Protein AF-A0A2S7SV96-F1 (afdb_monomer_lite)

Foldseek 3Di:
DDPVVVVVVVVVVVVVVVVVPADPCQVQWDDAFQFTDDPNDGPDGADLPPFGDFQEWDAFPQRKIWTQTAQAFIWIDNNPHIDRDDDPPPDPRGGHRDNYDDADPVRHD

Secondary structure (DSSP, 8-state):
--HHHHHHHHHHHHHHHHHTT--TTGGGPEEETTEEEETTEEEEE---TT---EEEEEE-TTS-EEEEETTTEEEEE-SS-EEE----TT-GGGTS--------TT---

pLDDT: mean 78.71, std 14.24, range [39.31, 94.12]

Radius of gyration: 17.76 Å; chains: 1; bounding box: 38×40×50 Å

Structure (mmCIF, N/CA/C/O backbone):
data_AF-A0A2S7SV96-F1
#
_entry.id   AF-A0A2S7SV96-F1
#
loop_
_atom_site.group_PDB
_atom_site.id
_atom_site.type_symbol
_atom_site.label_atom_id
_atom_site.label_alt_id
_atom_site.label_comp_id
_atom_site.label_asym_id
_atom_site.label_entity_id
_atom_site.label_seq_id
_atom_site.pdbx_PDB_ins_code
_atom_site.Cartn_x
_atom_site.Cartn_y
_atom_site.Cartn_z
_atom_site.occupancy
_atom_site.B_iso_or_equiv
_atom_site.auth_seq_id
_atom_site.auth_comp_id
_atom_site.auth_asym_id
_atom_site.auth_atom_id
_atom_site.pdbx_PDB_model_num
ATOM 1 N N . MET A 1 1 ? -14.369 30.799 36.585 1.00 56.03 1 MET A N 1
ATOM 2 C CA . MET A 1 1 ? -14.447 29.720 35.574 1.00 56.03 1 MET A CA 1
ATOM 3 C C . MET A 1 1 ? -13.382 28.683 35.922 1.00 56.03 1 MET A C 1
ATOM 5 O O . MET A 1 1 ? -12.206 29.024 35.912 1.00 56.03 1 MET A O 1
ATOM 9 N N . ASN A 1 2 ? -13.779 27.488 36.375 1.00 60.31 2 ASN A N 1
ATOM 10 C CA . ASN A 1 2 ? -12.850 26.494 36.932 1.00 60.31 2 ASN A CA 1
ATOM 11 C C . ASN A 1 2 ? -11.949 25.901 35.840 1.00 60.31 2 ASN A C 1
ATOM 13 O O . ASN A 1 2 ? -12.435 25.531 34.772 1.00 60.31 2 ASN A O 1
ATOM 17 N N . LYS A 1 3 ? -10.646 25.774 36.126 1.00 63.22 3 LYS A N 1
ATOM 18 C CA . LYS A 1 3 ? -9.622 25.261 35.192 1.00 63.22 3 LYS A CA 1
ATOM 19 C C . LYS A 1 3 ? -9.984 23.885 34.599 1.00 63.22 3 LYS A C 1
ATOM 21 O O . LYS A 1 3 ? -9.656 23.618 33.448 1.00 63.22 3 LYS A O 1
ATOM 26 N N . CYS A 1 4 ? -10.742 23.064 35.333 1.00 59.19 4 CYS A N 1
ATOM 27 C CA . CYS A 1 4 ? -11.246 21.772 34.857 1.00 59.19 4 CYS A CA 1
ATOM 28 C C . CYS A 1 4 ? -12.252 21.881 33.697 1.00 59.19 4 CYS A C 1
ATOM 30 O O . CYS A 1 4 ? -12.210 21.058 32.788 1.00 59.19 4 CYS A O 1
ATOM 32 N N . CYS A 1 5 ? -13.117 22.901 33.673 1.00 57.78 5 CYS A N 1
ATOM 33 C CA . CYS A 1 5 ? -14.101 23.063 32.595 1.00 57.78 5 CYS A CA 1
ATOM 34 C C . CYS A 1 5 ? -13.430 23.446 31.271 1.00 57.78 5 CYS A C 1
ATOM 36 O O . CYS A 1 5 ? -13.866 23.010 30.212 1.00 57.78 5 CYS A O 1
ATOM 38 N N . VAL A 1 6 ? -12.346 24.226 31.333 1.00 70.06 6 VAL A N 1
ATOM 39 C CA . VAL A 1 6 ? -11.564 24.620 30.152 1.00 70.06 6 VAL A CA 1
ATOM 40 C C . VAL A 1 6 ? -10.802 23.420 29.585 1.00 70.06 6 VAL A C 1
ATOM 42 O O . VAL A 1 6 ? -10.811 23.210 28.377 1.00 70.06 6 VAL A O 1
ATOM 45 N N . ALA A 1 7 ? -10.204 22.591 30.446 1.00 69.12 7 ALA A N 1
ATOM 46 C CA . ALA A 1 7 ? -9.502 21.379 30.023 1.00 69.12 7 ALA A CA 1
ATOM 47 C C . ALA A 1 7 ? -10.442 20.351 29.368 1.00 69.12 7 ALA A C 1
ATOM 49 O O . ALA A 1 7 ? -10.102 19.784 28.331 1.00 69.12 7 ALA A O 1
ATOM 50 N N . LEU A 1 8 ? -11.644 20.162 29.925 1.00 67.50 8 LEU A N 1
ATOM 51 C CA . LEU A 1 8 ? -12.654 19.269 29.355 1.00 67.50 8 LEU A CA 1
ATOM 52 C C . LEU A 1 8 ? -13.141 19.773 27.988 1.00 67.50 8 LEU A C 1
ATOM 54 O O . LEU A 1 8 ? -13.270 18.986 27.058 1.00 67.50 8 LEU A O 1
ATOM 58 N N . LEU A 1 9 ? -13.343 21.086 27.836 1.00 64.25 9 LEU A N 1
ATOM 59 C CA . LEU A 1 9 ? -13.747 21.682 26.561 1.00 64.25 9 LEU A CA 1
ATOM 60 C C . LEU A 1 9 ? -12.662 21.519 25.484 1.00 64.25 9 LEU A C 1
ATOM 62 O O . LEU A 1 9 ? -12.976 21.182 24.347 1.00 64.25 9 LEU A O 1
ATOM 66 N N . ILE A 1 10 ? -11.388 21.718 25.843 1.00 67.81 10 ILE A N 1
ATOM 67 C CA . ILE A 1 10 ? -10.246 21.526 24.934 1.00 67.81 10 ILE A CA 1
ATOM 68 C C . ILE A 1 10 ? -10.137 20.061 24.506 1.00 67.81 10 ILE A C 1
ATOM 70 O O . ILE A 1 10 ? -9.945 19.804 23.322 1.00 67.81 10 ILE A O 1
ATOM 74 N N . ALA A 1 11 ? -10.297 19.116 25.438 1.00 61.00 11 ALA A N 1
ATOM 75 C CA . ALA A 1 11 ? -10.278 17.688 25.136 1.00 61.00 11 ALA A CA 1
ATOM 76 C C . ALA A 1 11 ? -11.436 17.294 24.206 1.00 61.00 11 ALA A C 1
ATOM 78 O O . ALA A 1 11 ? -11.232 16.635 23.194 1.00 61.00 11 ALA A O 1
ATOM 79 N N . VAL A 1 12 ? -12.656 17.754 24.482 1.00 60.16 12 VAL A N 1
ATOM 80 C CA . VAL A 1 12 ? -13.814 17.472 23.622 1.00 60.16 12 VAL A CA 1
ATOM 81 C C . VAL A 1 12 ? -13.611 18.067 22.221 1.00 60.16 12 VAL A C 1
ATOM 83 O O . VAL A 1 12 ? -13.820 17.382 21.222 1.00 60.16 12 VAL A O 1
ATOM 86 N N . LEU A 1 13 ? -13.115 19.305 22.119 1.00 55.88 13 LEU A N 1
ATOM 87 C CA . LEU A 1 13 ? -12.816 19.951 20.836 1.00 55.88 13 LEU A CA 1
ATOM 88 C C . LEU A 1 13 ? -11.670 19.274 20.067 1.00 55.88 13 LEU A C 1
ATOM 90 O O . LEU A 1 13 ? -11.696 19.265 18.835 1.00 55.88 13 LEU A O 1
ATOM 94 N N . SER A 1 14 ? -10.671 18.701 20.746 1.00 55.41 14 SER A N 1
ATOM 95 C CA . SER A 1 14 ? -9.604 17.946 20.080 1.00 55.41 14 SER A CA 1
ATOM 96 C C . SER A 1 14 ? -10.089 16.586 19.573 1.00 55.41 14 SER A C 1
ATOM 98 O O . SER A 1 14 ? -9.696 16.196 18.474 1.00 55.41 14 SER A O 1
ATOM 100 N N . PHE A 1 15 ? -11.010 15.924 20.280 1.00 47.84 15 PHE A N 1
ATOM 101 C CA . PHE A 1 15 ? -11.676 14.707 19.799 1.00 47.84 15 PHE A CA 1
ATOM 102 C C . PHE A 1 15 ? -12.513 14.955 18.527 1.00 47.84 15 PHE A C 1
ATOM 104 O O . PHE A 1 15 ? -12.449 14.161 17.589 1.00 47.84 15 PHE A O 1
ATOM 111 N N . PHE A 1 16 ? -13.221 16.087 18.421 1.00 39.75 16 PHE A N 1
ATOM 112 C CA . PHE A 1 16 ? -13.995 16.413 17.210 1.00 39.75 16 PHE A CA 1
ATOM 113 C C . PHE A 1 16 ? -13.131 16.716 15.975 1.00 39.75 16 PHE A C 1
ATOM 115 O O . PHE A 1 16 ? -13.540 16.414 14.854 1.00 39.75 16 PHE A O 1
ATOM 122 N N . LYS A 1 17 ? -11.916 17.258 16.144 1.00 39.31 17 LYS A N 1
ATOM 123 C CA . LYS A 1 17 ? -11.005 17.500 15.008 1.00 39.31 17 LYS A CA 1
ATOM 124 C C . LYS A 1 17 ? -10.522 16.210 14.342 1.00 39.31 17 LYS A C 1
ATOM 126 O O . LYS A 1 17 ? -10.267 16.218 13.141 1.00 39.3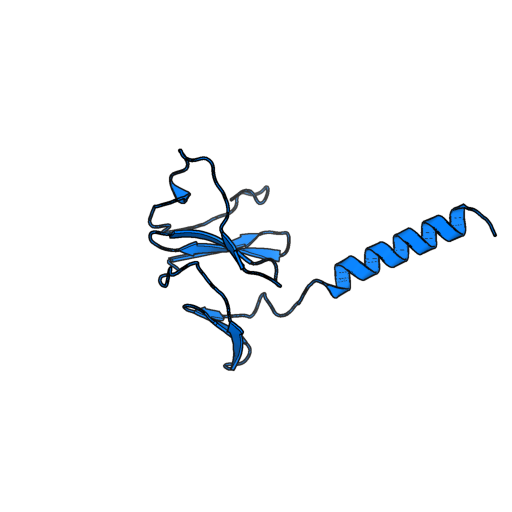1 17 LYS A O 1
ATOM 131 N N . VAL A 1 18 ? -10.404 15.122 15.103 1.00 45.00 18 VAL A N 1
ATOM 132 C CA . VAL A 1 18 ? -9.965 13.817 14.584 1.00 45.00 18 VAL A CA 1
ATOM 133 C C . VAL A 1 18 ? -11.059 13.174 13.725 1.00 45.00 18 VAL A C 1
ATOM 135 O O . VAL A 1 18 ? -10.765 12.647 12.657 1.00 45.00 18 VAL A O 1
ATOM 138 N N . SER A 1 19 ? -12.329 13.296 14.124 1.00 46.00 19 SER A N 1
ATOM 139 C CA . SER A 1 19 ? -13.471 12.741 13.379 1.00 46.00 19 SER A CA 1
ATOM 140 C C . SER A 1 19 ? -13.735 13.451 12.045 1.00 46.00 19 SER A C 1
ATOM 142 O O . SER A 1 19 ? -14.054 12.786 11.066 1.00 46.00 19 SER A O 1
ATOM 144 N N . ALA A 1 20 ? -13.555 14.773 11.972 1.00 44.78 20 ALA A N 1
ATOM 145 C CA . ALA A 1 20 ? -13.769 15.542 10.739 1.00 44.78 20 ALA A CA 1
ATOM 146 C C . ALA A 1 20 ? -12.689 15.305 9.662 1.00 44.78 20 ALA A C 1
ATOM 148 O O . ALA A 1 20 ? -12.779 15.831 8.556 1.00 44.78 20 ALA 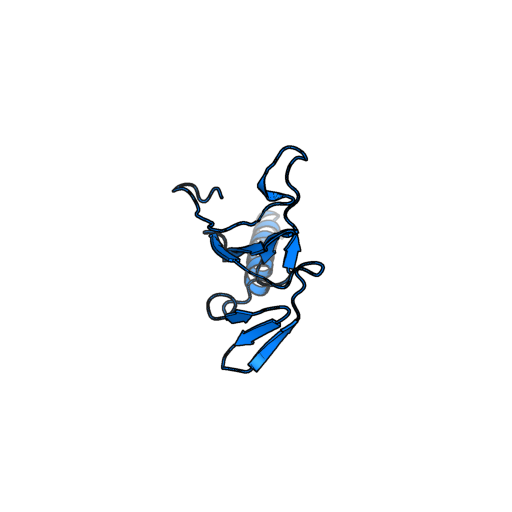A O 1
ATOM 149 N N . ALA A 1 21 ? -11.632 14.562 9.993 1.00 49.84 21 ALA A N 1
ATOM 150 C CA . ALA A 1 21 ? -10.535 14.259 9.089 1.00 49.84 21 ALA A CA 1
ATOM 151 C C . ALA A 1 21 ? -10.671 12.891 8.404 1.00 49.84 21 ALA A C 1
ATOM 153 O O . ALA A 1 21 ? -10.024 12.667 7.389 1.00 49.84 21 ALA A O 1
ATOM 154 N N . TYR A 1 22 ? -11.471 11.977 8.932 1.00 51.50 22 TYR A N 1
ATOM 155 C CA . TYR A 1 22 ? -11.624 10.663 8.327 1.00 51.50 22 TYR A CA 1
ATOM 156 C C . TYR A 1 22 ? -12.708 10.728 7.247 1.00 51.50 22 TYR A C 1
ATOM 158 O O . TYR A 1 22 ? -13.837 11.113 7.539 1.00 51.50 22 TYR A O 1
ATOM 166 N N . GLU A 1 23 ? -12.365 10.395 6.002 1.00 57.12 23 GLU A N 1
ATOM 167 C CA . GLU A 1 23 ? -13.341 10.261 4.916 1.00 57.12 23 GLU A CA 1
ATOM 168 C C . GLU A 1 23 ? -13.841 8.808 4.900 1.00 57.12 23 GLU A C 1
ATOM 170 O O . GLU A 1 23 ? -13.139 7.939 4.381 1.00 57.12 23 GLU A O 1
ATOM 175 N N . PRO A 1 24 ? -15.031 8.508 5.459 1.00 53.84 24 PRO A N 1
ATOM 176 C CA . PRO A 1 24 ? -15.494 7.133 5.686 1.00 53.84 24 PRO A CA 1
ATOM 177 C C . PRO A 1 24 ? -15.734 6.335 4.396 1.00 53.84 24 PRO A C 1
ATOM 179 O O . PRO A 1 24 ? -15.963 5.131 4.443 1.00 53.84 24 PRO A O 1
ATOM 182 N N . TYR A 1 25 ? -15.685 6.989 3.236 1.00 55.16 25 TYR A N 1
ATOM 183 C CA . TYR A 1 25 ? -15.913 6.361 1.938 1.00 55.16 25 TYR A CA 1
ATOM 184 C C . TYR A 1 25 ? -14.648 5.756 1.316 1.00 55.16 25 TYR A C 1
ATOM 186 O O . TYR A 1 25 ? -14.757 5.105 0.279 1.00 55.16 25 TYR A O 1
ATOM 194 N N . SER A 1 26 ? -13.462 5.936 1.918 1.00 58.78 26 SER A N 1
ATOM 195 C CA . SER A 1 26 ? -12.198 5.401 1.381 1.00 58.78 26 SER A CA 1
ATOM 196 C C . SER A 1 26 ? -12.194 3.875 1.254 1.00 58.78 26 SER A C 1
ATOM 198 O O . SER A 1 26 ? -11.620 3.352 0.303 1.00 58.78 26 SER A O 1
ATOM 200 N N . GLN A 1 27 ? -12.900 3.182 2.149 1.00 63.97 27 GLN A N 1
ATOM 201 C CA . GLN A 1 27 ? -12.997 1.717 2.194 1.00 63.97 27 GLN A CA 1
ATOM 202 C C . GLN A 1 27 ? -13.723 1.104 0.985 1.00 63.97 27 GLN A C 1
ATOM 204 O O . GLN A 1 27 ? -13.561 -0.077 0.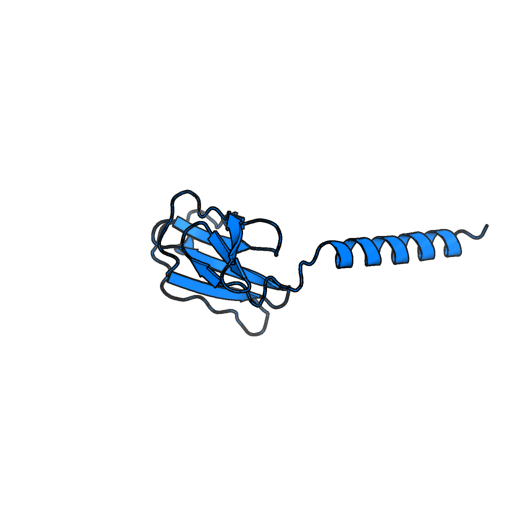698 1.00 63.97 27 GLN A O 1
ATOM 209 N N . TRP A 1 28 ? -14.513 1.901 0.260 1.00 67.75 28 TRP A N 1
ATOM 210 C CA . TRP A 1 28 ? -15.290 1.452 -0.904 1.00 67.75 28 TRP A CA 1
ATOM 211 C C . TRP A 1 28 ? -14.703 1.943 -2.230 1.00 67.75 28 TRP A C 1
ATOM 213 O O . TRP A 1 28 ? -15.339 1.820 -3.279 1.00 67.75 28 TRP A O 1
ATOM 223 N N . MET A 1 29 ? -13.505 2.532 -2.195 1.00 79.00 29 MET A N 1
ATOM 224 C CA . MET A 1 29 ? -12.870 3.075 -3.386 1.00 79.00 29 MET A CA 1
ATOM 225 C C . MET A 1 29 ? -12.131 1.994 -4.168 1.00 79.00 29 MET A C 1
ATOM 227 O O . MET A 1 29 ? -11.377 1.198 -3.613 1.00 79.00 29 MET A O 1
ATOM 231 N N . ILE A 1 30 ? -12.278 2.026 -5.489 1.00 79.75 30 ILE A N 1
ATOM 232 C CA . ILE A 1 30 ? -11.397 1.282 -6.390 1.00 79.75 30 ILE A CA 1
ATOM 233 C C . ILE A 1 30 ? -10.182 2.157 -6.681 1.00 79.75 30 ILE A C 1
ATOM 235 O O . ILE A 1 30 ? -10.332 3.308 -7.092 1.00 79.75 30 ILE A O 1
ATOM 239 N N . PHE A 1 31 ? -8.985 1.603 -6.515 1.00 78.62 31 PHE A N 1
ATOM 240 C CA . PHE A 1 31 ? -7.727 2.246 -6.883 1.00 78.62 31 PHE A CA 1
ATOM 241 C C . PHE A 1 31 ? -7.227 1.649 -8.198 1.00 78.62 31 PHE A C 1
ATOM 243 O O . PHE A 1 31 ? -6.964 0.451 -8.271 1.00 78.62 31 PHE A O 1
ATOM 250 N N . ALA A 1 32 ? -7.117 2.467 -9.246 1.00 76.19 32 ALA A N 1
ATOM 251 C CA . ALA A 1 32 ? -6.624 2.024 -10.549 1.00 76.19 32 ALA A CA 1
ATOM 252 C C . ALA A 1 32 ? -5.760 3.111 -11.200 1.00 76.19 32 ALA A C 1
ATOM 254 O O . ALA A 1 32 ? -6.221 4.228 -11.466 1.00 76.19 32 ALA A O 1
ATOM 255 N N . GLY A 1 33 ? -4.489 2.783 -11.452 1.00 77.94 33 GLY A N 1
ATOM 256 C CA . GLY A 1 33 ? -3.495 3.737 -11.941 1.00 77.94 33 GLY A CA 1
ATOM 257 C C . GLY A 1 33 ? -3.410 4.975 -11.040 1.00 77.94 33 GLY A C 1
ATOM 258 O O . GLY A 1 33 ? -3.201 4.869 -9.839 1.00 77.94 33 GLY A O 1
ATOM 259 N N . ASN A 1 34 ? -3.620 6.164 -11.611 1.00 81.88 34 ASN A N 1
ATOM 260 C CA . ASN A 1 34 ? -3.525 7.446 -10.897 1.00 81.88 34 ASN A CA 1
ATOM 261 C C . ASN A 1 34 ? -4.869 7.968 -10.356 1.00 81.88 34 ASN A C 1
ATOM 263 O O . ASN A 1 34 ? -5.004 9.162 -10.067 1.00 81.88 34 ASN A O 1
ATOM 267 N N . TYR A 1 35 ? -5.885 7.112 -10.239 1.00 84.44 35 TYR A N 1
ATOM 268 C CA . TYR A 1 35 ? -7.224 7.534 -9.841 1.00 84.44 35 TYR A CA 1
ATOM 269 C C . TYR A 1 35 ? -7.839 6.609 -8.798 1.00 84.44 35 TYR A C 1
ATOM 271 O O . TYR A 1 35 ? -7.612 5.399 -8.786 1.00 84.44 35 TYR A O 1
ATOM 279 N N . ALA A 1 36 ? -8.650 7.216 -7.938 1.00 83.8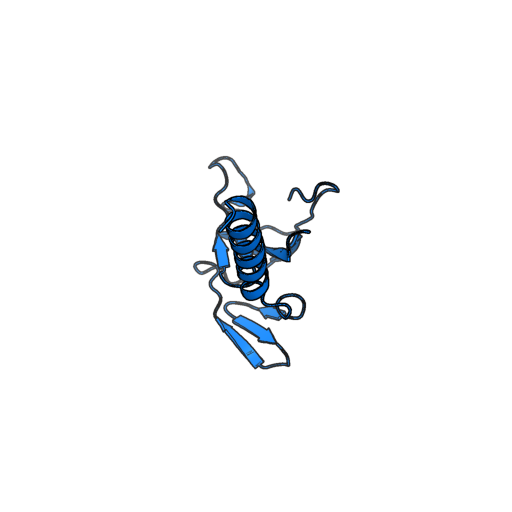1 36 ALA A N 1
ATOM 280 C CA . ALA A 1 36 ? -9.525 6.517 -7.021 1.00 83.81 36 ALA A CA 1
ATOM 281 C C . ALA A 1 36 ? -10.983 6.787 -7.418 1.00 83.81 36 ALA A C 1
ATOM 283 O O . ALA A 1 36 ? -11.374 7.940 -7.660 1.00 83.81 36 ALA A O 1
ATOM 284 N N . PHE A 1 37 ? -11.768 5.717 -7.500 1.00 84.94 37 PHE A N 1
ATOM 285 C CA . PHE A 1 37 ? -13.136 5.721 -8.001 1.00 84.94 37 PHE A CA 1
ATOM 286 C C . PHE A 1 37 ? -14.122 5.361 -6.895 1.00 84.94 37 PHE A C 1
ATOM 288 O O . PHE A 1 37 ? -13.867 4.438 -6.129 1.00 84.94 37 PHE A O 1
ATOM 295 N N . LEU A 1 38 ? -15.263 6.044 -6.859 1.00 84.62 38 LEU A N 1
ATOM 296 C CA . LEU A 1 38 ? -16.424 5.695 -6.039 1.00 84.62 38 LEU A CA 1
ATOM 297 C C . LEU A 1 38 ? -17.677 5.832 -6.907 1.00 84.62 38 LEU A C 1
ATOM 299 O O . LEU A 1 38 ? -17.768 6.774 -7.693 1.00 84.62 38 LEU A O 1
ATOM 303 N N . ASP A 1 39 ? -18.617 4.891 -6.812 1.00 85.25 39 ASP A N 1
ATOM 304 C CA . ASP A 1 39 ? -19.856 4.888 -7.609 1.00 85.25 39 ASP A CA 1
ATOM 305 C C . ASP A 1 39 ? -19.619 5.095 -9.117 1.00 85.25 39 ASP A C 1
ATOM 307 O O . ASP A 1 39 ? -20.328 5.843 -9.795 1.00 85.25 39 ASP A O 1
ATOM 311 N N . ASN A 1 40 ? -18.572 4.449 -9.641 1.00 81.38 40 ASN A N 1
ATOM 312 C CA . ASN A 1 40 ? -18.144 4.549 -11.039 1.00 81.38 40 ASN A CA 1
ATOM 313 C C . ASN A 1 40 ? -17.763 5.979 -11.494 1.00 81.38 40 ASN A C 1
ATOM 315 O O . ASN A 1 40 ? -17.818 6.308 -12.680 1.00 81.38 40 ASN A O 1
ATOM 319 N N . LYS A 1 41 ? -17.373 6.851 -10.559 1.00 86.56 41 LYS A N 1
ATOM 320 C CA . LYS A 1 41 ? -16.872 8.204 -10.828 1.00 86.56 41 LYS A CA 1
ATOM 321 C C . LYS A 1 41 ? -15.465 8.365 -10.282 1.00 86.56 41 LYS A C 1
ATOM 323 O O . LYS A 1 41 ? -15.146 7.841 -9.221 1.00 86.56 41 LYS A O 1
ATOM 328 N N . ILE A 1 42 ? -14.636 9.131 -10.991 1.00 86.19 42 ILE A N 1
ATOM 329 C CA . ILE A 1 42 ? -13.343 9.568 -10.461 1.00 86.19 42 ILE A CA 1
ATOM 330 C C . ILE A 1 42 ? -13.624 10.536 -9.317 1.00 86.19 42 ILE A C 1
ATOM 332 O O . ILE A 1 42 ? -14.124 11.638 -9.537 1.00 86.19 42 ILE A O 1
ATOM 336 N N . THR A 1 43 ? -13.267 10.129 -8.108 1.00 85.56 43 THR A N 1
ATOM 337 C CA . THR A 1 43 ? -13.430 10.954 -6.907 1.00 85.56 43 THR A CA 1
ATOM 338 C C . THR A 1 43 ? -12.123 11.646 -6.554 1.00 85.56 43 THR A C 1
ATOM 340 O O . THR A 1 43 ? -12.127 12.737 -5.986 1.00 85.56 43 THR A O 1
ATOM 343 N N . LYS A 1 44 ? -10.981 11.041 -6.907 1.00 85.56 44 LYS A N 1
ATOM 344 C CA . LYS A 1 44 ? -9.674 11.582 -6.540 1.00 85.56 44 LYS A CA 1
ATOM 345 C C . LYS A 1 44 ? -8.586 11.220 -7.534 1.00 85.56 44 LYS A C 1
ATOM 347 O O . LYS A 1 44 ? -8.523 10.092 -8.015 1.00 85.56 44 LYS A O 1
ATOM 352 N N . LYS A 1 45 ? -7.689 12.175 -7.780 1.00 86.56 45 LYS A N 1
ATOM 353 C CA . LYS A 1 45 ? -6.391 11.903 -8.398 1.00 86.56 45 LYS A CA 1
ATOM 354 C C . LYS A 1 45 ? -5.407 11.508 -7.302 1.00 86.56 45 LYS A C 1
ATOM 356 O O . LYS A 1 45 ? -5.251 12.231 -6.320 1.00 86.56 45 LYS A O 1
ATOM 361 N N . ILE A 1 46 ? -4.746 10.382 -7.495 1.00 85.94 46 ILE A N 1
ATOM 362 C CA . ILE A 1 46 ? -3.678 9.866 -6.642 1.00 85.94 46 ILE A CA 1
ATOM 363 C C . ILE A 1 46 ? -2.395 9.752 -7.467 1.00 85.94 46 ILE A C 1
ATOM 365 O O . ILE A 1 46 ? -2.430 9.827 -8.694 1.00 85.94 46 ILE A O 1
ATOM 369 N N . ASN A 1 47 ? -1.249 9.664 -6.801 1.00 86.31 47 ASN A N 1
ATOM 370 C CA . ASN A 1 47 ? 0.045 9.650 -7.469 1.00 86.31 47 ASN A CA 1
ATOM 371 C C . ASN A 1 47 ? 0.965 8.629 -6.798 1.00 86.31 47 ASN A C 1
ATOM 373 O O . ASN A 1 47 ? 1.278 8.780 -5.620 1.00 86.31 47 ASN A O 1
ATOM 377 N N . PHE A 1 48 ? 1.415 7.643 -7.571 1.00 87.31 48 PHE A N 1
ATOM 378 C CA . PHE A 1 48 ? 2.404 6.640 -7.169 1.00 87.31 48 PHE A CA 1
ATOM 379 C C . PHE A 1 48 ? 3.813 6.982 -7.685 1.00 87.31 48 PHE A C 1
ATOM 381 O O . PHE A 1 48 ? 4.589 6.106 -8.053 1.00 87.31 48 PHE A O 1
ATOM 388 N N . SER A 1 49 ? 4.139 8.274 -7.785 1.00 86.06 49 SER A N 1
ATOM 389 C CA . SER A 1 49 ? 5.442 8.784 -8.244 1.00 86.06 49 SER A CA 1
ATOM 390 C C . SER A 1 49 ? 5.889 8.235 -9.609 1.00 86.06 49 SER A C 1
ATOM 392 O O . SER A 1 49 ? 7.074 8.022 -9.842 1.00 86.06 49 SER A O 1
ATOM 394 N N . GLY A 1 50 ? 4.940 8.018 -10.523 1.00 81.31 50 GLY A N 1
ATOM 395 C CA . GLY A 1 50 ? 5.202 7.461 -11.856 1.00 81.31 50 GLY A CA 1
ATOM 396 C C . GLY A 1 50 ? 5.035 5.943 -11.965 1.00 81.31 50 GLY A C 1
ATOM 397 O O . GLY A 1 50 ? 5.011 5.438 -13.085 1.00 81.31 50 GLY A O 1
ATOM 398 N N . GLY A 1 51 ? 4.839 5.231 -10.851 1.00 81.88 51 GLY A N 1
ATOM 399 C CA . GLY A 1 51 ? 4.397 3.837 -10.869 1.00 81.88 51 GLY A CA 1
ATOM 400 C C . GLY A 1 51 ? 2.964 3.715 -11.385 1.00 81.88 51 GLY A C 1
ATOM 401 O O . GLY A 1 51 ? 2.106 4.532 -11.049 1.00 81.88 51 GLY A O 1
ATOM 402 N N . GLN A 1 52 ? 2.705 2.720 -12.232 1.00 79.44 52 GLN A N 1
ATOM 403 C CA . GLN A 1 52 ? 1.368 2.477 -12.797 1.00 79.44 52 GLN A CA 1
ATOM 404 C C . GLN A 1 52 ? 0.787 1.120 -12.403 1.00 79.44 52 GLN A C 1
ATOM 406 O O . GLN A 1 52 ? -0.433 0.953 -12.424 1.00 79.44 52 GLN A O 1
ATOM 411 N N . ASP A 1 53 ? 1.645 0.203 -11.964 1.00 86.94 53 ASP A N 1
ATOM 412 C CA . ASP A 1 53 ? 1.280 -1.179 -11.701 1.00 86.94 53 ASP A CA 1
ATOM 413 C C . ASP A 1 53 ? 1.167 -1.409 -10.194 1.00 86.94 53 ASP A C 1
ATOM 415 O O . ASP A 1 53 ? 2.137 -1.733 -9.508 1.00 86.94 53 ASP A O 1
ATOM 419 N N . VAL A 1 54 ? -0.042 -1.196 -9.670 1.00 88.12 54 VAL A N 1
ATOM 420 C CA . VAL A 1 54 ? -0.401 -1.594 -8.304 1.00 88.12 54 VAL A CA 1
ATOM 421 C C . VAL A 1 54 ? -0.582 -3.109 -8.292 1.00 88.12 54 VAL A C 1
ATOM 423 O O . VAL A 1 54 ? -1.494 -3.638 -8.925 1.00 88.12 54 VAL A O 1
ATOM 426 N N . THR A 1 55 ? 0.287 -3.807 -7.573 1.00 89.31 55 THR A N 1
ATOM 427 C CA . THR A 1 55 ? 0.366 -5.274 -7.560 1.00 89.31 55 THR A CA 1
ATOM 428 C C . THR A 1 55 ? -0.149 -5.888 -6.263 1.00 89.31 55 THR A C 1
ATOM 430 O O . THR A 1 55 ? -0.505 -7.062 -6.243 1.00 89.31 55 THR A O 1
ATOM 433 N N . ALA A 1 56 ? -0.226 -5.104 -5.186 1.00 90.12 56 ALA A N 1
ATOM 434 C CA . ALA A 1 56 ? -0.710 -5.561 -3.889 1.00 90.12 56 ALA A CA 1
ATOM 435 C C . ALA A 1 56 ? -1.371 -4.428 -3.095 1.00 90.12 56 ALA A C 1
ATOM 437 O O . ALA A 1 56 ? -1.035 -3.257 -3.271 1.00 90.12 56 ALA A O 1
ATOM 438 N N . MET A 1 57 ? -2.276 -4.781 -2.180 1.00 91.12 57 MET A N 1
ATOM 439 C CA . MET A 1 57 ? -2.893 -3.842 -1.242 1.00 91.12 57 MET A CA 1
ATOM 440 C C . MET A 1 57 ? -3.212 -4.534 0.087 1.00 91.12 57 MET A C 1
ATOM 442 O O . MET A 1 57 ? -3.616 -5.695 0.091 1.00 91.12 57 MET A O 1
ATOM 446 N N . VAL A 1 58 ? -3.084 -3.808 1.198 1.00 92.06 58 VAL A N 1
ATOM 447 C CA . VAL A 1 58 ? -3.604 -4.213 2.511 1.00 92.06 58 VAL A CA 1
ATOM 448 C C . VAL A 1 58 ? -4.159 -3.003 3.266 1.00 92.06 58 VAL A C 1
ATOM 450 O O . VAL A 1 58 ? -3.581 -1.919 3.215 1.00 92.06 58 VAL A O 1
ATOM 453 N N . GLU A 1 59 ? -5.286 -3.172 3.957 1.00 90.00 59 GLU A N 1
ATOM 454 C CA . GLU A 1 59 ? -5.813 -2.168 4.887 1.00 90.00 59 GLU A CA 1
ATOM 455 C C . GLU A 1 59 ? -5.262 -2.441 6.291 1.00 90.00 59 GLU A C 1
ATOM 457 O O . GLU A 1 59 ? -5.290 -3.567 6.786 1.00 90.00 59 GLU A O 1
ATOM 462 N N . GLN A 1 60 ? -4.753 -1.398 6.931 1.00 89.75 60 GLN A N 1
ATOM 463 C CA . GLN A 1 60 ? -4.323 -1.408 8.317 1.00 89.75 60 GLN A CA 1
ATOM 464 C C . GLN A 1 60 ? -5.500 -1.077 9.244 1.00 89.75 60 GLN A C 1
ATOM 466 O O . GLN A 1 60 ? -6.380 -0.295 8.903 1.00 89.75 60 GLN A O 1
ATOM 471 N N . ALA A 1 61 ? -5.471 -1.573 10.480 1.00 87.00 61 ALA A N 1
ATOM 472 C CA . ALA A 1 61 ? -6.507 -1.370 11.499 1.00 87.00 61 ALA A CA 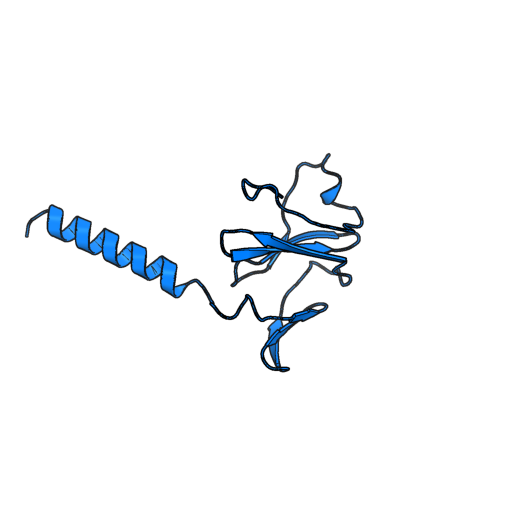1
ATOM 473 C C . ALA A 1 61 ? -6.809 0.105 11.849 1.00 87.00 61 ALA A C 1
ATOM 475 O O . ALA A 1 61 ? -7.838 0.401 12.450 1.00 87.00 61 ALA A O 1
ATOM 476 N N . ASN A 1 62 ? -5.920 1.036 11.497 1.00 84.38 62 ASN A N 1
ATOM 477 C CA . ASN A 1 62 ? -6.136 2.479 11.642 1.00 84.38 62 ASN A CA 1
ATOM 478 C C . ASN A 1 62 ? -6.862 3.116 10.434 1.00 84.38 62 ASN A C 1
ATOM 480 O O . ASN A 1 62 ? -7.037 4.333 10.418 1.00 84.38 62 ASN A O 1
ATOM 484 N N . GLY A 1 63 ? -7.263 2.318 9.438 1.00 84.50 63 GLY A N 1
ATOM 485 C CA . GLY A 1 63 ? -7.921 2.746 8.201 1.00 84.50 63 GLY A CA 1
ATOM 486 C C . GLY A 1 63 ? -6.965 3.168 7.080 1.00 84.50 63 GLY A C 1
ATOM 487 O O . GLY A 1 63 ? -7.419 3.613 6.022 1.00 84.50 63 GLY A O 1
ATOM 488 N N . ASN A 1 64 ? -5.648 3.056 7.282 1.00 88.12 64 ASN A N 1
ATOM 489 C CA . ASN A 1 64 ? -4.680 3.327 6.224 1.00 88.12 64 ASN A CA 1
ATOM 490 C C . ASN A 1 64 ? -4.671 2.188 5.205 1.00 88.12 64 ASN A C 1
ATOM 492 O O . ASN A 1 64 ? -4.668 1.020 5.574 1.00 88.12 64 ASN A O 1
ATOM 496 N N . HIS A 1 65 ? -4.567 2.524 3.925 1.00 89.75 65 HIS A N 1
ATOM 497 C CA . HIS A 1 65 ? -4.401 1.544 2.856 1.00 89.75 65 HIS A CA 1
ATOM 498 C C . HIS A 1 65 ? -2.951 1.573 2.384 1.00 89.75 65 HIS A C 1
ATOM 500 O O . HIS A 1 65 ? -2.455 2.631 1.996 1.00 89.75 65 HIS A O 1
ATOM 506 N N .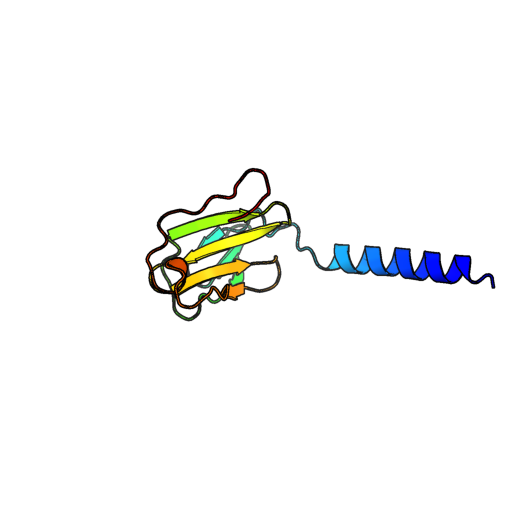 VAL A 1 66 ? -2.265 0.436 2.432 1.00 92.25 66 VAL A N 1
ATOM 507 C CA . VAL A 1 66 ? -0.895 0.292 1.936 1.00 92.25 66 VAL A CA 1
ATOM 508 C C . VAL A 1 66 ? -0.931 -0.412 0.589 1.00 92.25 66 VAL A C 1
ATOM 510 O O . VAL A 1 66 ? -1.540 -1.469 0.460 1.00 92.25 66 VAL A O 1
ATOM 513 N N . PHE A 1 67 ? -0.265 0.168 -0.402 1.00 91.56 67 PHE A N 1
ATOM 514 C CA . PHE A 1 67 ? -0.184 -0.313 -1.774 1.00 91.56 67 PHE A CA 1
ATOM 515 C C . PHE A 1 67 ? 1.246 -0.725 -2.097 1.00 91.56 67 PHE A C 1
ATOM 517 O O . PHE A 1 67 ? 2.184 0.031 -1.842 1.00 91.56 67 PHE A O 1
ATOM 524 N N . GLY A 1 68 ? 1.399 -1.903 -2.690 1.00 91.50 68 GLY A N 1
ATOM 525 C CA . GLY A 1 68 ? 2.620 -2.327 -3.358 1.00 91.50 68 GLY A CA 1
ATOM 526 C C . GLY A 1 68 ? 2.560 -1.919 -4.822 1.00 91.50 68 GLY A C 1
ATOM 527 O O . GLY A 1 68 ? 1.583 -2.230 -5.506 1.00 91.50 68 GLY A O 1
ATOM 528 N N . VAL A 1 69 ? 3.584 -1.209 -5.286 1.00 89.44 69 VAL A N 1
ATOM 529 C CA . VAL A 1 69 ? 3.697 -0.719 -6.661 1.00 89.44 69 VAL A CA 1
ATOM 530 C C . VAL A 1 69 ? 4.976 -1.271 -7.277 1.00 89.44 69 VAL A C 1
ATOM 532 O O . VAL A 1 69 ? 6.070 -1.037 -6.752 1.00 89.44 69 VAL A O 1
ATOM 535 N N . ALA A 1 70 ? 4.837 -1.998 -8.385 1.00 87.75 70 ALA A N 1
ATOM 536 C CA . ALA A 1 70 ? 5.954 -2.640 -9.072 1.00 87.75 70 ALA A CA 1
ATOM 537 C C . ALA A 1 70 ? 7.046 -1.621 -9.437 1.00 87.75 70 ALA A C 1
ATOM 539 O O . ALA A 1 70 ? 6.753 -0.525 -9.921 1.00 87.75 70 ALA A O 1
ATOM 540 N N . GLY A 1 71 ? 8.303 -1.958 -9.144 1.00 86.88 71 GLY A N 1
ATOM 541 C CA . GLY A 1 71 ? 9.479 -1.110 -9.369 1.00 86.88 71 GLY A CA 1
ATOM 542 C C . GLY A 1 71 ? 9.562 0.208 -8.580 1.00 86.88 71 GLY A C 1
ATOM 543 O O . GLY A 1 71 ? 10.556 0.918 -8.728 1.00 86.88 71 GLY A O 1
ATOM 544 N N . VAL A 1 72 ? 8.567 0.563 -7.753 1.00 88.62 72 VAL A N 1
ATOM 545 C CA . VAL A 1 72 ? 8.526 1.852 -7.018 1.00 88.62 72 VAL A CA 1
ATOM 546 C C . VAL A 1 72 ? 8.418 1.668 -5.500 1.00 88.62 72 VAL A C 1
ATOM 548 O O . VAL A 1 72 ? 8.815 2.551 -4.735 1.00 88.62 72 VAL A O 1
ATOM 551 N N . GLY A 1 73 ? 7.912 0.521 -5.048 1.00 90.81 73 GLY A N 1
ATOM 552 C CA . GLY A 1 73 ? 7.851 0.157 -3.637 1.00 90.81 73 GLY A CA 1
ATOM 553 C C . GLY A 1 73 ? 6.487 0.408 -3.005 1.00 90.81 73 GLY A C 1
ATOM 554 O O . GLY A 1 73 ? 5.449 0.135 -3.608 1.00 90.81 73 GLY A O 1
ATOM 555 N N . LEU A 1 74 ? 6.479 0.876 -1.756 1.00 92.12 74 LEU A N 1
ATOM 556 C CA . LEU A 1 74 ? 5.267 0.951 -0.941 1.00 92.12 74 LEU A CA 1
ATOM 557 C C . LEU A 1 74 ? 4.709 2.370 -0.836 1.00 92.12 74 LEU A C 1
ATOM 559 O O . LEU A 1 74 ? 5.443 3.327 -0.589 1.00 92.12 74 LEU A O 1
ATOM 563 N N . PHE A 1 75 ? 3.389 2.490 -0.928 1.00 91.62 75 PHE A N 1
ATOM 564 C CA . PHE A 1 75 ? 2.658 3.737 -0.715 1.00 91.62 75 PHE A CA 1
ATOM 565 C C . PHE A 1 75 ? 1.582 3.555 0.341 1.00 91.62 75 PHE A C 1
ATOM 567 O O . PHE A 1 75 ? 0.978 2.495 0.432 1.00 91.62 75 PHE A O 1
ATOM 574 N N . VAL A 1 76 ? 1.318 4.596 1.120 1.00 91.69 76 VAL A N 1
ATOM 575 C CA . VAL A 1 76 ? 0.245 4.632 2.111 1.00 91.69 76 VAL A CA 1
ATOM 576 C C . VAL A 1 76 ? -0.764 5.718 1.757 1.00 91.69 76 VAL A C 1
ATOM 578 O O . VAL A 1 76 ? -0.396 6.839 1.398 1.00 91.69 76 VAL A O 1
ATOM 581 N N . TYR A 1 77 ? -2.043 5.380 1.874 1.00 89.38 77 TYR A N 1
ATOM 582 C CA . TYR A 1 77 ? -3.167 6.295 1.762 1.00 89.38 77 TYR A CA 1
ATOM 583 C C . TYR A 1 77 ? -3.906 6.372 3.096 1.00 89.38 77 TYR A C 1
ATOM 585 O O . TYR A 1 77 ? -4.462 5.381 3.563 1.00 89.38 77 TYR A O 1
ATOM 593 N N . ASP A 1 78 ? -3.947 7.560 3.691 1.00 87.25 78 ASP A N 1
ATOM 594 C CA . ASP A 1 78 ? -4.594 7.831 4.987 1.00 87.25 78 ASP A CA 1
ATOM 595 C C . ASP A 1 78 ? -6.066 8.282 4.852 1.00 87.25 78 ASP A C 1
ATOM 597 O O . ASP A 1 78 ? -6.646 8.859 5.771 1.00 87.25 78 ASP A O 1
ATOM 601 N N . GLY A 1 79 ? -6.666 8.104 3.669 1.00 80.94 79 GLY A N 1
ATOM 602 C CA . GLY A 1 79 ? -7.978 8.664 3.322 1.00 80.94 79 GLY A CA 1
ATOM 603 C C . GLY A 1 79 ? -7.918 10.091 2.762 1.00 80.94 79 GLY A C 1
ATOM 604 O O . GLY A 1 79 ? -8.874 10.557 2.140 1.00 80.94 79 GLY A O 1
ATOM 605 N N . LYS A 1 80 ? -6.783 10.791 2.885 1.00 80.88 80 LYS A N 1
ATOM 606 C CA . LYS A 1 80 ? -6.597 12.163 2.388 1.00 80.88 80 LYS A CA 1
ATOM 607 C C . LYS A 1 80 ? -5.487 12.295 1.362 1.00 80.88 80 LYS A C 1
ATOM 609 O O . LYS A 1 80 ? -5.692 12.987 0.364 1.00 80.88 80 LYS A O 1
ATOM 614 N N . LYS A 1 81 ? -4.341 11.668 1.576 1.00 85.69 81 LYS A N 1
ATOM 615 C CA . LYS A 1 81 ? -3.140 11.835 0.756 1.00 85.69 81 LYS A CA 1
ATOM 616 C C . LYS A 1 81 ? -2.453 10.496 0.533 1.00 85.69 81 LYS A C 1
ATOM 618 O O . LYS A 1 81 ? -2.509 9.615 1.381 1.00 85.69 81 LYS A O 1
ATOM 623 N N . MET A 1 82 ? -1.834 10.375 -0.636 1.00 89.38 82 MET A N 1
ATOM 624 C CA . MET A 1 82 ? -0.980 9.249 -0.997 1.00 89.38 82 MET A CA 1
ATOM 625 C C . MET A 1 82 ? 0.471 9.652 -0.734 1.00 89.38 82 MET A C 1
ATOM 627 O O . MET A 1 82 ? 0.905 10.694 -1.230 1.00 89.38 82 MET A O 1
ATOM 631 N N . GLU A 1 83 ? 1.210 8.855 0.030 1.00 91.81 83 GLU A N 1
ATOM 632 C CA . GLU A 1 83 ? 2.621 9.100 0.346 1.00 91.81 83 GLU A CA 1
ATOM 633 C C . GLU A 1 83 ? 3.445 7.827 0.165 1.00 91.81 83 GLU A C 1
ATOM 635 O O . GLU A 1 83 ? 3.004 6.741 0.529 1.00 91.81 83 GLU A O 1
ATOM 640 N N . GLN A 1 84 ? 4.656 7.952 -0.379 1.00 90.62 84 GLN A N 1
ATOM 641 C CA . GLN A 1 84 ? 5.587 6.827 -0.453 1.00 90.62 84 GLN A CA 1
ATOM 642 C C . GLN A 1 84 ? 6.145 6.534 0.945 1.00 90.62 84 GLN A C 1
ATOM 644 O O . GLN A 1 84 ? 6.637 7.439 1.629 1.00 90.62 84 GLN A O 1
ATOM 649 N N . LEU A 1 85 ? 6.089 5.273 1.369 1.00 89.94 85 LEU A N 1
ATOM 650 C CA . LEU A 1 85 ? 6.694 4.835 2.620 1.00 89.94 85 LEU A CA 1
ATOM 651 C C . LEU A 1 85 ? 8.214 4.832 2.465 1.00 89.94 85 LEU A C 1
ATOM 653 O O . LEU A 1 85 ? 8.774 4.134 1.624 1.00 89.94 85 LEU A O 1
ATOM 657 N N . LYS A 1 86 ? 8.891 5.613 3.307 1.00 85.31 86 LYS A N 1
ATOM 658 C CA . LYS A 1 86 ? 10.352 5.605 3.378 1.00 85.31 86 LYS A CA 1
ATOM 659 C C . LYS A 1 86 ? 10.788 4.422 4.224 1.00 85.31 86 LYS A C 1
ATOM 661 O O . LYS A 1 86 ? 10.540 4.411 5.428 1.00 85.31 86 LYS A O 1
ATOM 666 N N . THR A 1 87 ? 11.455 3.457 3.607 1.00 83.31 87 THR A N 1
ATOM 667 C CA . THR A 1 87 ? 12.078 2.345 4.328 1.00 83.31 87 THR A CA 1
ATOM 668 C C . THR A 1 87 ? 13.604 2.488 4.305 1.00 83.31 87 THR A C 1
ATOM 670 O O . THR A 1 87 ? 14.133 3.205 3.446 1.00 83.31 87 THR A O 1
ATOM 673 N N . PRO A 1 88 ? 14.332 1.870 5.255 1.00 87.50 88 PRO A N 1
ATOM 674 C CA . PRO A 1 88 ? 15.794 1.820 5.231 1.00 87.50 88 PRO A CA 1
ATOM 675 C C . PRO A 1 88 ? 16.343 1.389 3.864 1.00 87.50 88 PRO A C 1
ATOM 677 O O . PRO A 1 88 ? 15.694 0.638 3.141 1.00 87.50 88 PRO A O 1
ATOM 680 N N . SER A 1 89 ? 17.527 1.868 3.479 1.00 83.00 89 SER A N 1
ATOM 681 C CA . SER A 1 89 ? 18.086 1.639 2.133 1.00 83.00 89 SER A CA 1
ATOM 682 C C . SER A 1 89 ? 18.312 0.164 1.785 1.00 83.00 89 SER A C 1
ATOM 684 O O . SER A 1 89 ? 18.357 -0.184 0.612 1.00 83.00 89 SER A O 1
ATOM 686 N N . ASP A 1 90 ? 18.463 -0.687 2.795 1.00 84.19 90 ASP A N 1
ATOM 687 C CA . ASP A 1 90 ? 18.609 -2.140 2.700 1.00 84.19 90 ASP A CA 1
ATOM 688 C C . ASP A 1 90 ? 17.265 -2.890 2.691 1.00 84.19 90 ASP A C 1
ATOM 690 O O . ASP A 1 90 ? 17.232 -4.113 2.552 1.00 84.19 90 ASP A O 1
ATOM 694 N N . CYS A 1 91 ? 16.139 -2.181 2.799 1.00 83.88 91 CYS A N 1
ATOM 695 C CA . CYS A 1 91 ? 14.824 -2.784 2.695 1.00 83.88 91 CYS A CA 1
ATOM 696 C C . CYS A 1 91 ? 14.510 -3.135 1.238 1.00 83.88 91 CYS A C 1
ATOM 698 O O . CYS A 1 91 ? 14.443 -2.268 0.361 1.00 83.88 91 CYS A O 1
ATOM 700 N N . PHE A 1 92 ? 14.239 -4.420 1.000 1.00 80.00 92 PHE A N 1
ATOM 701 C CA . PHE A 1 92 ? 13.851 -4.943 -0.310 1.00 80.00 92 PHE A CA 1
ATOM 702 C C . PHE A 1 92 ? 12.655 -4.189 -0.909 1.00 80.00 92 PHE A C 1
ATOM 704 O O . PHE A 1 92 ? 12.579 -4.006 -2.122 1.00 80.00 92 PHE A O 1
ATOM 711 N N . ALA A 1 93 ? 11.753 -3.688 -0.062 1.00 79.62 93 ALA A N 1
ATOM 712 C CA . ALA A 1 93 ? 10.523 -3.041 -0.490 1.00 79.62 93 ALA A CA 1
ATOM 713 C C . ALA A 1 93 ? 10.701 -1.653 -1.139 1.00 79.62 93 ALA A C 1
ATOM 715 O O . ALA A 1 93 ? 9.724 -1.100 -1.632 1.00 79.62 93 ALA A O 1
ATOM 716 N N . ASN A 1 94 ? 11.911 -1.078 -1.162 1.00 74.38 94 ASN A N 1
ATOM 717 C CA . ASN A 1 94 ? 12.140 0.242 -1.765 1.00 74.38 94 ASN A CA 1
ATOM 718 C C . ASN A 1 94 ? 12.171 0.238 -3.304 1.00 74.38 94 ASN A C 1
ATOM 720 O O . ASN A 1 94 ? 11.857 1.262 -3.901 1.00 74.38 94 ASN A O 1
ATOM 724 N N . TYR A 1 95 ? 12.577 -0.865 -3.945 1.00 71.75 95 TYR A N 1
ATOM 725 C CA . TYR A 1 95 ? 12.855 -0.890 -5.395 1.00 71.75 95 TYR A CA 1
ATOM 726 C C . TYR A 1 95 ? 12.472 -2.208 -6.079 1.00 71.75 95 TYR A C 1
ATOM 728 O O . TYR A 1 95 ? 12.976 -2.518 -7.156 1.00 71.75 95 TYR A O 1
ATOM 736 N N . SER A 1 96 ? 11.641 -3.023 -5.434 1.00 77.94 96 SER A N 1
ATOM 737 C CA . SER A 1 96 ? 11.271 -4.346 -5.934 1.00 77.94 96 SER A CA 1
ATOM 738 C C . SER A 1 96 ? 9.798 -4.433 -6.305 1.00 77.94 96 SER A C 1
ATOM 740 O O . SER A 1 96 ? 8.980 -3.590 -5.929 1.00 77.94 96 SER A O 1
ATOM 742 N N . ASP A 1 97 ? 9.470 -5.493 -7.035 1.00 84.88 97 ASP A N 1
ATOM 743 C CA . ASP A 1 97 ? 8.097 -5.834 -7.364 1.00 84.88 97 ASP A CA 1
ATOM 744 C C . ASP A 1 97 ? 7.415 -6.476 -6.158 1.00 84.88 97 ASP A C 1
ATOM 746 O O . ASP A 1 97 ? 7.710 -7.604 -5.753 1.00 84.88 97 ASP A O 1
ATOM 750 N N . ILE A 1 98 ? 6.486 -5.729 -5.569 1.00 87.44 98 ILE A N 1
ATOM 751 C CA . ILE A 1 98 ? 5.735 -6.160 -4.394 1.00 87.44 98 ILE A CA 1
ATOM 752 C C . ILE A 1 98 ? 4.529 -6.981 -4.837 1.00 87.44 98 ILE A C 1
ATOM 754 O O . ILE A 1 98 ? 3.467 -6.440 -5.122 1.00 87.44 98 ILE A O 1
ATOM 758 N N . ILE A 1 99 ? 4.667 -8.300 -4.884 1.00 87.69 99 ILE A N 1
ATOM 759 C CA . ILE A 1 99 ? 3.598 -9.190 -5.373 1.00 87.69 99 ILE A CA 1
ATOM 760 C C . ILE A 1 99 ? 2.467 -9.429 -4.364 1.00 87.69 99 ILE A C 1
ATOM 762 O O . ILE A 1 99 ? 1.383 -9.866 -4.740 1.00 87.69 99 ILE A O 1
ATOM 766 N N . SER A 1 100 ? 2.713 -9.183 -3.077 1.00 90.56 100 SER A N 1
ATOM 767 C CA . SER A 1 100 ? 1.735 -9.407 -2.014 1.00 90.56 100 SER A CA 1
ATOM 768 C C . SER A 1 100 ? 2.060 -8.574 -0.785 1.00 90.56 100 SER A C 1
ATOM 770 O O . SER A 1 100 ? 3.232 -8.374 -0.468 1.00 90.56 100 SER A O 1
ATOM 772 N N . LEU A 1 101 ? 1.021 -8.164 -0.063 1.00 92.50 101 LEU A N 1
ATOM 773 C CA . LEU A 1 101 ? 1.113 -7.506 1.234 1.00 92.50 101 LEU A CA 1
ATOM 774 C C . LEU A 1 101 ? 0.164 -8.193 2.210 1.00 92.50 101 LEU A C 1
ATOM 776 O O . LEU A 1 101 ? -0.913 -8.644 1.825 1.00 92.50 101 LEU A O 1
ATOM 780 N N . ALA A 1 102 ? 0.570 -8.259 3.468 1.00 94.12 102 ALA A N 1
ATOM 781 C CA . ALA A 1 102 ? -0.249 -8.739 4.565 1.00 94.12 102 ALA A CA 1
ATOM 782 C C . ALA A 1 102 ? 0.131 -7.959 5.819 1.00 94.12 102 ALA A C 1
ATOM 784 O O . ALA A 1 102 ? 1.209 -7.384 5.881 1.00 94.12 102 ALA A O 1
ATOM 785 N N . THR A 1 103 ? -0.748 -7.948 6.810 1.00 93.06 103 THR A N 1
ATOM 786 C CA . THR A 1 103 ? -0.416 -7.449 8.143 1.00 93.06 103 THR A CA 1
ATOM 787 C C . THR A 1 103 ? -0.449 -8.596 9.139 1.00 93.06 103 THR A C 1
ATOM 789 O O . THR A 1 103 ? -1.308 -9.476 9.048 1.00 93.06 103 THR A O 1
ATOM 792 N N . ASP A 1 104 ? 0.449 -8.577 10.118 1.00 93.56 104 ASP A N 1
ATOM 793 C CA . ASP A 1 104 ? 0.396 -9.497 11.250 1.00 93.56 104 ASP A CA 1
ATOM 794 C C . ASP A 1 104 ? -0.782 -9.177 12.194 1.00 93.56 104 ASP A C 1
ATOM 796 O O . ASP A 1 104 ? -1.510 -8.193 12.040 1.00 93.56 104 ASP A O 1
ATOM 800 N N . SER A 1 105 ? -0.970 -9.998 13.231 1.00 93.06 105 SER A N 1
ATOM 801 C CA . SER A 1 105 ? -2.040 -9.794 14.220 1.00 93.06 105 SER A CA 1
ATOM 802 C C . SER A 1 105 ? -1.883 -8.521 15.064 1.00 93.06 105 SER A C 1
ATOM 804 O O . SER A 1 105 ? -2.787 -8.171 15.820 1.00 93.06 105 SER A O 1
ATOM 806 N N . LYS A 1 106 ? -0.725 -7.859 15.001 1.00 93.81 106 LYS A N 1
ATOM 807 C CA . LYS A 1 106 ? -0.437 -6.576 15.653 1.00 93.81 106 LYS A CA 1
ATOM 808 C C . LYS A 1 106 ? -0.563 -5.406 14.677 1.00 93.81 106 LYS A C 1
ATOM 810 O O . LYS A 1 106 ? -0.259 -4.280 15.064 1.00 93.81 106 LYS A O 1
ATOM 815 N N . ASN A 1 107 ? -1.042 -5.661 13.456 1.00 87.50 107 ASN A N 1
ATOM 816 C CA . ASN A 1 107 ? -1.187 -4.687 12.383 1.00 87.50 107 ASN A CA 1
ATOM 817 C C . ASN A 1 107 ? 0.156 -4.134 11.852 1.00 87.50 107 ASN A C 1
ATOM 819 O O . ASN A 1 107 ? 0.225 -3.028 11.310 1.00 87.50 107 ASN A O 1
ATOM 823 N N . THR A 1 108 ? 1.231 -4.901 12.014 1.00 87.69 108 THR A N 1
ATOM 824 C CA . THR A 1 108 ? 2.534 -4.638 11.392 1.00 87.69 108 THR A CA 1
ATOM 825 C C . THR A 1 108 ? 2.502 -5.154 9.958 1.00 87.69 108 THR A C 1
ATOM 827 O O . THR A 1 108 ? 2.039 -6.272 9.751 1.00 87.69 108 THR A O 1
ATOM 830 N N . LEU A 1 109 ? 2.957 -4.342 8.995 1.00 86.88 109 LEU A N 1
ATOM 831 C CA . LEU A 1 109 ? 3.121 -4.743 7.589 1.00 86.88 109 LEU A CA 1
ATOM 832 C C . LEU A 1 109 ? 4.214 -5.812 7.433 1.00 86.88 109 LEU A C 1
ATOM 834 O O . LEU A 1 109 ? 5.233 -5.689 8.150 1.00 86.88 109 LEU A O 1
#

Organism: NCBI:txid2077091

Sequence (109 aa):
MNKCCVALLIAVLSFFKVSAAYEPYSQWMIFAGNYAFLDNKITKKINFSGGQDVTAMVEQANGNHVFGVAGVGLFVYDGKKMEQLKTPSDCFANYSDIISLATDSKNTL